Protein AF-A0A7Y2E4Q7-F1 (afdb_monomer)

Secondary structure (DSSP, 8-state):
-THHHHHHHHT--S-HHHHHHHHHHHGGGSSS-EEEEE-SS-EEEEE-SSS-EEEEE-SS----SSSSTT---HHHHHHHHHHHHHHHTT---HHHHHHHHT--PPPPGGG----SS-HHHHHHHTSSS---SSS---EEEEEEE-TTS-EEEEEEE--TT-SS-EEEEEEE---

Structure (mmCIF, N/CA/C/O backbone):
data_AF-A0A7Y2E4Q7-F1
#
_entry.id   AF-A0A7Y2E4Q7-F1
#
loop_
_atom_site.group_PDB
_atom_site.id
_atom_site.type_symbol
_atom_site.label_atom_id
_atom_site.label_alt_id
_atom_site.label_comp_id
_atom_site.label_asym_id
_atom_site.label_entity_id
_atom_site.label_seq_id
_atom_site.pdbx_PDB_ins_code
_atom_site.Cartn_x
_atom_site.Cartn_y
_atom_site.Cartn_z
_atom_site.occupancy
_atom_site.B_iso_or_equiv
_atom_site.auth_seq_id
_atom_site.auth_comp_id
_atom_site.auth_asym_id
_atom_site.auth_atom_id
_atom_site.pdbx_PDB_model_num
ATOM 1 N N . SER A 1 1 ? -12.356 4.481 -16.414 1.00 86.94 1 SER A N 1
ATOM 2 C CA . SER A 1 1 ? -10.986 4.599 -15.858 1.00 86.94 1 SER A CA 1
ATOM 3 C C . SER A 1 1 ? -10.866 3.699 -14.630 1.00 86.94 1 SER A C 1
ATOM 5 O O . SER A 1 1 ? -11.898 3.283 -14.119 1.00 86.94 1 SER A O 1
ATOM 7 N N . ARG A 1 2 ? -9.653 3.410 -14.123 1.00 92.94 2 ARG A N 1
ATOM 8 C CA . ARG A 1 2 ? -9.473 2.628 -12.874 1.00 92.94 2 ARG A CA 1
ATOM 9 C C . ARG A 1 2 ? -10.173 3.266 -11.664 1.00 92.94 2 ARG A C 1
ATOM 11 O O . ARG A 1 2 ? -10.711 2.548 -10.839 1.00 92.94 2 ARG A O 1
ATOM 18 N N . GLY A 1 3 ? -10.258 4.599 -11.614 1.00 91.38 3 GLY A N 1
ATOM 19 C CA . GLY A 1 3 ? -10.974 5.316 -10.549 1.00 91.38 3 GLY A CA 1
ATOM 20 C C . GLY A 1 3 ? -12.472 4.993 -10.457 1.00 91.38 3 GLY A C 1
ATOM 21 O O . GLY A 1 3 ? -13.058 5.152 -9.392 1.00 91.38 3 GLY A O 1
ATOM 22 N N . ALA A 1 4 ? -13.085 4.479 -11.533 1.00 93.81 4 ALA A N 1
ATOM 23 C CA . ALA A 1 4 ? -14.460 3.989 -11.477 1.00 93.81 4 ALA A CA 1
ATOM 24 C C . ALA A 1 4 ? -14.602 2.784 -10.534 1.00 93.81 4 ALA A C 1
ATOM 26 O O . ALA A 1 4 ? -15.594 2.717 -9.825 1.00 93.81 4 ALA A O 1
ATOM 27 N N . LEU A 1 5 ? -13.591 1.906 -10.450 1.00 96.19 5 LEU A N 1
ATOM 28 C CA . LEU A 1 5 ? -13.620 0.721 -9.584 1.00 96.19 5 LEU A CA 1
ATOM 29 C C . LEU A 1 5 ? -13.748 1.092 -8.103 1.00 96.19 5 LEU A C 1
ATOM 31 O O . LEU A 1 5 ? -14.505 0.453 -7.383 1.00 96.19 5 LEU A O 1
ATOM 35 N N . VAL A 1 6 ? -13.037 2.133 -7.660 1.00 95.38 6 VAL A N 1
ATOM 36 C CA . VAL A 1 6 ? -13.087 2.605 -6.266 1.00 95.38 6 VAL A CA 1
ATOM 37 C C . VAL A 1 6 ? -14.435 3.261 -5.973 1.00 95.38 6 VAL A C 1
ATOM 39 O O . VAL A 1 6 ? -15.077 2.943 -4.978 1.00 95.38 6 VAL A O 1
ATOM 42 N N . ARG A 1 7 ? -14.905 4.139 -6.868 1.00 95.44 7 ARG A N 1
ATOM 43 C CA . ARG A 1 7 ? -16.205 4.808 -6.718 1.00 95.44 7 ARG A CA 1
ATOM 44 C C . ARG A 1 7 ? -17.365 3.810 -6.692 1.00 95.44 7 ARG A C 1
ATOM 46 O O . ARG A 1 7 ? -18.268 3.958 -5.879 1.00 95.44 7 ARG A O 1
ATOM 53 N N . GLU A 1 8 ? -17.361 2.839 -7.599 1.00 95.88 8 GLU A N 1
ATOM 54 C CA . GLU A 1 8 ? -18.382 1.790 -7.680 1.00 95.88 8 GLU A CA 1
ATOM 55 C C . GLU A 1 8 ? -18.408 0.937 -6.408 1.00 95.88 8 GLU A C 1
ATOM 57 O O . GLU A 1 8 ? -19.496 0.642 -5.931 1.00 95.88 8 GLU A O 1
ATOM 62 N N . PHE A 1 9 ? -17.249 0.608 -5.822 1.00 97.00 9 PHE A N 1
ATOM 63 C CA . PHE A 1 9 ? -17.186 -0.111 -4.547 1.00 97.00 9 PHE A CA 1
ATOM 64 C C . PHE A 1 9 ? -17.798 0.697 -3.401 1.00 97.00 9 PHE A C 1
ATOM 66 O O . PHE A 1 9 ? -18.672 0.197 -2.703 1.00 97.00 9 PHE A O 1
ATOM 73 N N . LEU A 1 10 ? -17.400 1.964 -3.247 1.00 94.12 10 LEU A N 1
ATOM 74 C CA . LEU A 1 10 ? -17.918 2.840 -2.187 1.00 94.12 10 LEU A CA 1
ATOM 75 C C . LEU A 1 10 ? -19.424 3.114 -2.318 1.00 94.12 10 LEU A C 1
ATOM 77 O O . LEU A 1 10 ? -20.088 3.397 -1.328 1.00 94.12 10 LEU A O 1
ATOM 81 N N . ALA A 1 11 ? -19.958 3.057 -3.541 1.00 95.00 11 ALA A N 1
ATOM 82 C CA . ALA A 1 11 ? -21.390 3.164 -3.808 1.00 95.00 11 ALA A CA 1
ATOM 83 C C . ALA A 1 11 ? -22.119 1.809 -3.745 1.00 95.00 11 ALA A C 1
ATOM 85 O O . ALA A 1 11 ? -23.348 1.772 -3.822 1.00 95.00 11 ALA A O 1
ATOM 86 N N . SER A 1 12 ? -21.381 0.701 -3.658 1.00 89.50 12 SER A N 1
ATOM 87 C CA . SER A 1 12 ? -21.952 -0.633 -3.515 1.00 89.50 12 SER A CA 1
ATOM 88 C C . SER A 1 12 ? -22.290 -0.904 -2.049 1.00 89.50 12 SER A C 1
ATOM 90 O O . SER A 1 12 ? -21.606 -0.434 -1.150 1.00 89.50 12 SER A O 1
ATOM 92 N N . GLY A 1 13 ? -23.349 -1.675 -1.803 1.00 86.69 13 GLY A N 1
ATOM 93 C CA . GLY A 1 13 ? -23.685 -2.184 -0.466 1.00 86.69 13 GLY A CA 1
ATOM 94 C C . GLY A 1 13 ? -23.221 -3.625 -0.226 1.00 86.69 13 GLY A C 1
ATOM 95 O O . GLY A 1 13 ? -23.728 -4.270 0.685 1.00 86.69 13 GLY A O 1
ATOM 96 N N . GLY A 1 14 ? -22.361 -4.164 -1.098 1.00 92.44 14 GLY A N 1
ATOM 97 C CA . GLY A 1 14 ? -21.884 -5.550 -1.035 1.00 92.44 14 GLY A CA 1
ATOM 98 C C . GLY A 1 14 ? -20.598 -5.699 -0.223 1.00 92.44 14 GLY A C 1
ATOM 99 O O . GLY A 1 14 ? -19.989 -4.710 0.180 1.00 92.44 14 GLY A O 1
ATOM 100 N N . THR A 1 15 ? -20.164 -6.943 -0.011 1.00 96.81 15 THR A N 1
ATOM 101 C CA . THR A 1 15 ? -18.889 -7.213 0.673 1.00 96.81 15 THR A CA 1
ATOM 102 C C . THR A 1 15 ? -17.690 -6.944 -0.238 1.00 96.81 15 THR A C 1
ATOM 104 O O . THR A 1 15 ? -17.798 -6.961 -1.472 1.00 96.81 15 THR A O 1
ATOM 107 N N . ALA A 1 16 ? -16.517 -6.739 0.364 1.00 97.62 16 ALA A N 1
ATOM 108 C CA . ALA A 1 16 ? -15.265 -6.566 -0.369 1.00 97.62 16 ALA A CA 1
ATOM 109 C C . ALA A 1 16 ? -14.956 -7.780 -1.262 1.00 97.62 16 ALA A C 1
ATOM 111 O O . ALA A 1 16 ? -14.532 -7.608 -2.404 1.00 97.62 16 ALA A O 1
ATOM 112 N N . GLU A 1 17 ? -15.220 -8.993 -0.766 1.00 97.19 17 GLU A N 1
ATOM 113 C CA . GLU A 1 17 ? -15.033 -10.253 -1.498 1.00 97.19 17 GLU A CA 1
ATOM 114 C C . GLU A 1 17 ? -15.954 -10.334 -2.726 1.00 97.19 17 GLU A C 1
ATOM 116 O O . GLU A 1 17 ? -15.469 -10.501 -3.844 1.00 97.19 17 GLU A O 1
ATOM 121 N N . GLN A 1 18 ? -17.261 -10.104 -2.554 1.00 97.00 18 GLN A N 1
ATOM 122 C CA . GLN A 1 18 ? -18.234 -10.130 -3.656 1.00 97.00 18 GLN A CA 1
ATOM 123 C C . GLN A 1 18 ? -17.899 -9.101 -4.740 1.00 97.00 18 GLN A C 1
ATOM 125 O O . GLN A 1 18 ? -18.010 -9.367 -5.940 1.00 97.00 18 GLN A O 1
ATOM 130 N N . TYR A 1 19 ? -17.490 -7.900 -4.326 1.00 97.88 19 TYR A N 1
ATOM 131 C CA . TYR A 1 19 ? -17.101 -6.866 -5.272 1.00 97.88 19 TY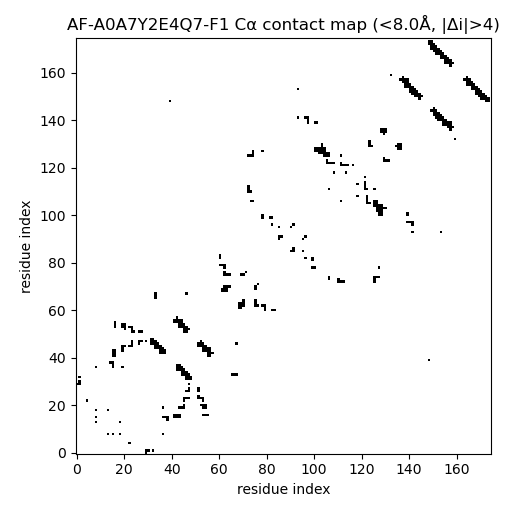R A CA 1
ATOM 132 C C . TYR A 1 19 ? -15.795 -7.223 -5.995 1.00 97.88 19 TYR A C 1
ATOM 134 O O . TYR A 1 19 ? -15.695 -7.024 -7.207 1.00 97.88 19 TYR A O 1
ATOM 142 N N . ALA A 1 20 ? -14.812 -7.790 -5.291 1.00 97.81 20 ALA A N 1
ATOM 143 C CA . ALA A 1 20 ? -13.559 -8.254 -5.878 1.00 97.81 20 ALA A CA 1
ATOM 144 C C . ALA A 1 20 ? -13.793 -9.345 -6.941 1.00 97.81 20 ALA A C 1
ATOM 146 O O . ALA A 1 20 ? -13.283 -9.218 -8.055 1.00 97.81 20 ALA A O 1
ATOM 147 N N . GLU A 1 21 ? -14.623 -10.348 -6.644 1.00 97.19 21 GLU A N 1
ATOM 148 C CA . GLU A 1 21 ? -15.036 -11.398 -7.589 1.00 97.19 21 GLU A CA 1
ATOM 149 C C . GLU A 1 21 ? -15.746 -10.808 -8.815 1.00 97.19 21 GLU A C 1
ATOM 151 O O . GLU A 1 21 ? -15.473 -11.175 -9.960 1.00 97.19 21 GLU A O 1
ATOM 156 N N . ASN A 1 22 ? -16.623 -9.819 -8.616 1.00 96.25 22 ASN A N 1
ATOM 157 C CA . ASN A 1 22 ? -17.248 -9.126 -9.738 1.00 96.25 22 ASN A CA 1
ATOM 158 C C . ASN A 1 22 ? -16.207 -8.412 -10.615 1.00 96.25 22 ASN A C 1
ATOM 160 O O . ASN A 1 22 ? -16.265 -8.513 -11.843 1.00 96.25 22 ASN A O 1
ATOM 164 N N . VAL A 1 23 ? -15.254 -7.702 -10.003 1.00 97.19 23 VAL A N 1
ATOM 165 C CA . VAL A 1 23 ? -14.173 -7.005 -10.713 1.00 97.19 23 VAL A CA 1
ATOM 166 C C . VAL A 1 23 ? -13.291 -7.985 -11.479 1.00 97.19 23 VAL A C 1
ATOM 168 O O . VAL A 1 23 ? -12.914 -7.670 -12.607 1.00 97.19 23 VAL A O 1
ATOM 171 N N . GLU A 1 24 ? -13.009 -9.168 -10.936 1.00 97.56 24 GLU A N 1
ATOM 172 C CA . GLU A 1 24 ? -12.236 -10.218 -11.606 1.00 97.56 24 GLU A CA 1
ATOM 173 C C . GLU A 1 24 ? -12.814 -10.551 -12.992 1.00 97.56 24 GLU A C 1
ATOM 175 O O . GLU A 1 24 ? -12.090 -10.505 -13.990 1.00 97.56 24 GLU A O 1
ATOM 180 N N . THR A 1 25 ? -14.133 -10.753 -13.095 1.00 96.69 25 THR A N 1
ATOM 181 C CA . THR A 1 25 ? -14.801 -11.106 -14.369 1.00 96.69 25 THR A CA 1
ATOM 182 C C . THR A 1 25 ? -14.694 -10.024 -15.454 1.00 96.69 25 THR A C 1
ATOM 184 O O . THR A 1 25 ? -14.713 -10.312 -16.654 1.00 96.69 25 THR A O 1
ATOM 187 N N . ARG A 1 26 ? -14.555 -8.755 -15.054 1.00 95.19 26 ARG A N 1
ATOM 188 C CA . ARG A 1 26 ? -14.562 -7.582 -15.951 1.00 95.19 26 ARG A CA 1
ATOM 189 C C . ARG A 1 26 ? -13.253 -6.792 -15.951 1.00 95.19 26 ARG A C 1
ATOM 191 O O . ARG A 1 26 ? -13.165 -5.757 -16.615 1.00 95.19 26 ARG A O 1
ATOM 198 N N . GLY A 1 27 ? -12.228 -7.273 -15.248 1.00 93.00 27 GLY A N 1
ATOM 199 C CA . GLY A 1 27 ? -10.953 -6.584 -15.038 1.00 93.00 27 GLY A CA 1
ATOM 200 C C . GLY A 1 27 ? -10.168 -6.340 -16.329 1.00 93.00 27 GLY A C 1
ATOM 201 O O . GLY A 1 27 ? -9.426 -5.363 -16.426 1.00 93.00 27 GLY A O 1
ATOM 202 N N . HIS A 1 28 ? -10.396 -7.166 -17.356 1.00 94.50 28 HIS A N 1
ATOM 203 C CA . HIS A 1 28 ? -9.810 -7.030 -18.695 1.00 94.50 28 HIS A CA 1
ATOM 204 C C . HIS A 1 28 ? -10.189 -5.717 -19.406 1.00 94.50 28 HIS A C 1
ATOM 206 O O . HIS A 1 28 ? -9.509 -5.296 -20.336 1.00 94.50 28 HIS A O 1
ATOM 212 N N . ARG A 1 29 ? -11.256 -5.038 -18.963 1.00 94.50 29 ARG A N 1
ATOM 213 C CA . ARG A 1 29 ? -11.702 -3.744 -19.510 1.00 94.50 29 ARG A CA 1
ATOM 214 C C . ARG A 1 29 ? -10.875 -2.554 -19.007 1.00 94.50 29 ARG A C 1
ATOM 216 O O . ARG A 1 29 ? -11.125 -1.420 -19.414 1.00 94.50 29 ARG A O 1
ATOM 223 N N . PHE A 1 30 ? -9.932 -2.787 -18.097 1.00 94.81 30 PHE A N 1
ATOM 224 C CA . PHE A 1 30 ? -9.106 -1.763 -17.467 1.00 94.81 30 PHE A CA 1
ATOM 225 C C . PHE A 1 30 ? -7.622 -2.006 -17.764 1.00 94.81 30 PHE A C 1
ATOM 227 O O . PHE A 1 30 ? -7.190 -3.136 -17.973 1.00 94.81 30 PHE A O 1
ATOM 234 N N . ASN A 1 31 ? -6.814 -0.943 -17.714 1.00 94.25 31 ASN A N 1
ATOM 235 C CA . ASN A 1 31 ? -5.354 -1.077 -17.668 1.00 94.25 31 ASN A CA 1
ATOM 236 C C . ASN A 1 31 ? -4.922 -1.880 -16.431 1.00 94.25 31 ASN A C 1
ATOM 238 O O . ASN A 1 31 ? -5.697 -1.999 -15.484 1.00 94.25 31 ASN A O 1
ATOM 242 N N . GLY A 1 32 ? -3.680 -2.375 -16.416 1.00 94.62 32 GLY A N 1
ATOM 243 C CA . GLY A 1 32 ? -3.121 -3.120 -15.280 1.00 94.62 32 GLY A CA 1
ATOM 244 C C . GLY A 1 32 ? -3.372 -2.430 -13.932 1.00 94.62 32 GLY A C 1
ATOM 245 O O . GLY A 1 32 ? -3.162 -1.214 -13.815 1.00 94.62 32 GLY A O 1
ATOM 246 N N . PHE A 1 33 ? -3.849 -3.174 -12.934 1.00 96.44 33 PHE A N 1
ATOM 247 C CA . PHE A 1 33 ? -4.107 -2.648 -11.594 1.00 96.44 33 PHE A CA 1
ATOM 248 C C . PHE A 1 33 ? -3.912 -3.695 -10.501 1.00 96.44 33 PHE A C 1
ATOM 250 O O . PHE A 1 33 ? -4.128 -4.878 -10.721 1.00 96.44 33 PHE A O 1
ATOM 257 N N . ASN A 1 34 ? -3.611 -3.198 -9.306 1.00 97.31 34 ASN A N 1
ATOM 258 C CA . ASN A 1 34 ? -3.836 -3.873 -8.038 1.00 97.31 34 ASN A CA 1
ATOM 259 C C . ASN A 1 34 ? -4.909 -3.081 -7.280 1.00 97.31 34 ASN A C 1
ATOM 261 O O . ASN A 1 34 ? -4.865 -1.849 -7.288 1.00 97.31 34 ASN A O 1
ATOM 265 N N . LEU A 1 35 ? -5.867 -3.761 -6.656 1.00 97.38 35 LEU A N 1
ATOM 266 C CA . LEU A 1 35 ? -6.959 -3.135 -5.915 1.00 97.38 35 LEU A CA 1
ATOM 267 C C . LEU A 1 35 ? -7.147 -3.849 -4.574 1.00 97.38 35 LEU A C 1
ATOM 269 O O . LEU A 1 35 ? -7.329 -5.064 -4.541 1.00 97.38 35 LEU A O 1
ATOM 273 N N . LEU A 1 36 ? -7.088 -3.078 -3.488 1.00 97.50 36 LEU A N 1
ATOM 274 C CA . LEU A 1 36 ? -7.414 -3.511 -2.131 1.00 97.50 36 LEU A CA 1
ATOM 275 C C . LEU A 1 36 ? -8.748 -2.887 -1.721 1.00 97.50 36 LEU A C 1
ATOM 277 O O . LEU A 1 36 ? -8.974 -1.699 -1.958 1.00 97.50 36 LEU A O 1
ATOM 281 N N . LEU A 1 37 ? -9.624 -3.697 -1.138 1.00 97.31 37 LEU A N 1
ATOM 282 C CA . LEU A 1 37 ? -10.997 -3.338 -0.794 1.00 97.31 37 LEU A CA 1
ATOM 283 C C . LEU A 1 37 ? -11.263 -3.759 0.640 1.00 97.31 37 LEU A C 1
ATOM 285 O O . LEU A 1 37 ? -11.094 -4.930 0.965 1.00 97.31 37 LEU A O 1
ATOM 289 N N . TYR A 1 38 ? -11.673 -2.819 1.482 1.00 95.44 38 TYR A N 1
ATOM 290 C CA . TYR A 1 38 ? -12.044 -3.084 2.866 1.00 95.44 38 TYR A CA 1
ATOM 291 C C . TYR A 1 38 ? -13.491 -2.658 3.083 1.00 95.44 38 TYR A C 1
ATOM 293 O O . TYR A 1 38 ? -13.838 -1.517 2.787 1.00 95.44 38 TYR A O 1
ATOM 301 N N . ASP A 1 39 ? -14.326 -3.569 3.576 1.00 93.88 39 ASP A N 1
ATOM 302 C CA . ASP A 1 39 ? -15.762 -3.334 3.798 1.00 93.88 39 ASP A CA 1
ATOM 303 C C . ASP A 1 39 ? -16.119 -3.019 5.261 1.00 93.88 39 ASP A C 1
ATOM 305 O O . ASP A 1 39 ? -17.287 -3.036 5.637 1.00 93.88 39 ASP A O 1
ATOM 309 N N . GLY A 1 40 ? -15.117 -2.748 6.104 1.00 90.31 40 GLY A N 1
ATOM 310 C CA . GLY A 1 40 ? -15.294 -2.599 7.552 1.00 90.31 40 GLY A CA 1
ATOM 311 C C . GLY A 1 40 ? -15.132 -3.908 8.328 1.00 90.31 40 GLY A C 1
ATOM 312 O O . GLY A 1 40 ? -15.043 -3.885 9.552 1.00 90.31 40 GLY A O 1
ATOM 313 N N . SER A 1 41 ? -15.041 -5.051 7.640 1.00 90.88 41 SER A N 1
ATOM 314 C CA . SER A 1 41 ? -14.861 -6.361 8.272 1.00 90.88 41 SER A CA 1
ATOM 315 C C . SER A 1 41 ? -13.705 -7.160 7.675 1.00 90.88 41 SER A C 1
ATOM 317 O O . SER A 1 41 ? -12.870 -7.680 8.416 1.00 90.88 41 SER A O 1
ATOM 319 N N . ARG A 1 42 ? -13.615 -7.230 6.345 1.00 94.44 42 ARG A N 1
ATOM 320 C CA . ARG A 1 42 ? -12.648 -8.052 5.616 1.00 94.44 42 ARG A CA 1
ATOM 321 C C . ARG A 1 42 ? -11.941 -7.240 4.551 1.00 94.44 42 ARG A C 1
ATOM 323 O O . ARG A 1 42 ? -12.505 -6.316 3.969 1.00 94.44 42 ARG A O 1
ATOM 330 N N . LEU A 1 43 ? -10.689 -7.611 4.303 1.00 97.25 43 LEU A N 1
ATOM 331 C CA . LEU A 1 43 ? -9.877 -7.057 3.233 1.00 97.25 43 LEU A CA 1
ATOM 332 C C . LEU A 1 43 ? -9.847 -8.055 2.070 1.00 97.25 43 LEU A C 1
ATOM 334 O O . LEU A 1 43 ? -9.549 -9.232 2.265 1.00 97.25 43 LEU A O 1
ATOM 338 N N . ALA A 1 44 ? -10.133 -7.585 0.862 1.00 98.25 44 ALA A N 1
ATOM 339 C CA . ALA A 1 44 ? -10.025 -8.361 -0.365 1.00 98.25 44 ALA A CA 1
ATOM 340 C C . ALA A 1 44 ? -9.020 -7.712 -1.320 1.00 98.25 44 ALA A C 1
ATOM 342 O O . ALA A 1 44 ? -8.888 -6.487 -1.383 1.00 98.25 44 ALA A O 1
ATOM 343 N N . TYR A 1 45 ? -8.319 -8.548 -2.078 1.00 98.38 45 TYR A N 1
ATOM 344 C CA . TYR A 1 45 ? -7.375 -8.151 -3.113 1.00 98.38 45 TYR A CA 1
ATOM 345 C C . TYR A 1 45 ? -7.853 -8.656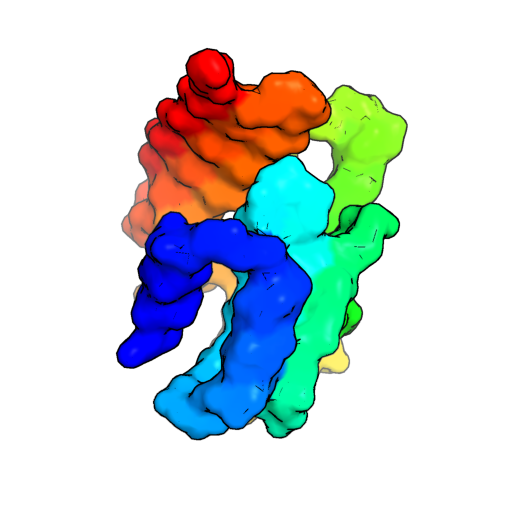 -4.471 1.00 98.38 45 TYR A C 1
ATOM 347 O O . TYR A 1 45 ? -8.185 -9.832 -4.617 1.00 98.38 45 TYR A O 1
ATOM 355 N N . VAL A 1 46 ? -7.836 -7.784 -5.478 1.00 98.19 46 VAL A N 1
ATOM 356 C CA . VAL A 1 46 ? -8.081 -8.150 -6.876 1.00 98.19 46 VAL A CA 1
ATOM 357 C C . VAL A 1 46 ? -7.090 -7.458 -7.803 1.00 98.19 46 VAL A C 1
ATOM 359 O O . VAL A 1 46 ? -6.742 -6.287 -7.637 1.00 98.19 46 VAL A O 1
ATOM 362 N N . THR A 1 47 ? -6.639 -8.194 -8.810 1.00 97.88 47 THR A N 1
ATOM 363 C CA . THR A 1 47 ? -5.779 -7.702 -9.891 1.00 97.88 47 THR A CA 1
ATOM 364 C C . THR A 1 47 ? -6.241 -8.292 -11.215 1.00 97.88 47 THR A C 1
ATOM 366 O O . THR A 1 47 ? -6.864 -9.352 -11.248 1.00 97.88 47 THR A O 1
ATOM 369 N N . ASN A 1 48 ? -5.936 -7.610 -12.318 1.00 96.62 48 ASN A N 1
ATOM 370 C CA . ASN A 1 48 ? -6.151 -8.109 -13.678 1.00 96.62 48 ASN A CA 1
ATOM 371 C C . ASN A 1 48 ? -4.853 -8.566 -14.371 1.00 96.62 48 ASN A C 1
ATOM 373 O O . ASN A 1 48 ? -4.875 -8.853 -15.569 1.00 96.62 48 ASN A O 1
ATOM 377 N N . ARG A 1 49 ? -3.722 -8.594 -13.654 1.00 93.81 49 ARG A N 1
ATOM 378 C CA . ARG A 1 49 ? -2.395 -8.963 -14.173 1.00 93.81 49 ARG A CA 1
ATOM 379 C C . ARG A 1 49 ? -1.692 -9.961 -13.229 1.00 93.81 49 ARG A C 1
ATOM 381 O O . ARG A 1 49 ? -1.908 -9.900 -12.021 1.00 93.81 49 ARG A O 1
ATOM 388 N N . PRO A 1 50 ? -0.844 -10.868 -13.758 1.00 89.38 50 PRO A N 1
ATOM 389 C CA . PRO A 1 50 ? -0.788 -11.266 -15.170 1.00 89.38 50 PRO A CA 1
ATOM 390 C C . PRO A 1 50 ? -2.091 -11.944 -15.625 1.00 89.38 50 PRO A C 1
ATOM 392 O O . PRO A 1 50 ? -2.480 -11.787 -16.776 1.00 89.38 50 PRO A O 1
ATOM 395 N N . ASN A 1 51 ? -2.796 -12.592 -14.695 1.00 92.06 51 ASN A N 1
ATOM 396 C CA . ASN A 1 51 ? -4.135 -13.142 -14.871 1.00 92.06 51 ASN A CA 1
ATOM 397 C C . ASN A 1 51 ? -5.085 -12.505 -13.855 1.00 92.06 51 ASN A C 1
ATOM 399 O O . ASN A 1 51 ? -4.668 -12.188 -12.734 1.00 92.06 51 ASN A O 1
ATOM 403 N N . ALA A 1 52 ? -6.349 -12.342 -14.249 1.00 95.81 52 ALA A N 1
ATOM 404 C CA . ALA A 1 52 ? -7.386 -11.877 -13.341 1.00 95.81 52 ALA A CA 1
ATOM 405 C C . ALA A 1 52 ? -7.577 -12.879 -12.200 1.00 95.81 52 ALA A C 1
ATOM 407 O O . ALA A 1 52 ? -7.625 -14.082 -12.447 1.00 95.81 52 ALA A O 1
ATOM 408 N N . ARG A 1 53 ? -7.614 -12.369 -10.968 1.00 96.62 53 ARG A N 1
ATOM 409 C CA . ARG A 1 53 ? -7.922 -13.146 -9.764 1.00 96.62 53 ARG A CA 1
ATOM 410 C C . ARG A 1 53 ? -8.344 -12.227 -8.628 1.00 96.62 53 ARG A C 1
ATOM 412 O O . ARG A 1 53 ? -7.744 -11.159 -8.455 1.00 96.62 53 ARG A O 1
ATOM 419 N N . ALA A 1 54 ? -9.313 -12.670 -7.844 1.00 97.81 54 ALA A N 1
ATOM 420 C CA . ALA A 1 54 ? -9.671 -12.093 -6.560 1.00 97.81 54 ALA A CA 1
ATOM 421 C C . ALA A 1 54 ? -9.383 -13.088 -5.430 1.00 97.81 54 ALA A C 1
ATOM 423 O O . ALA A 1 54 ? -9.455 -14.302 -5.614 1.00 97.81 54 ALA A O 1
ATOM 424 N N . ARG A 1 55 ? -9.024 -12.580 -4.250 1.00 97.12 55 ARG A N 1
ATOM 425 C CA . ARG A 1 55 ? -8.901 -13.392 -3.035 1.00 97.12 55 ARG A CA 1
ATOM 426 C C . ARG A 1 55 ? -9.080 -12.554 -1.771 1.00 97.12 55 ARG A C 1
ATOM 428 O O . ARG A 1 55 ? -8.741 -11.365 -1.792 1.00 97.12 55 ARG A O 1
ATOM 435 N N . PRO A 1 56 ? -9.530 -13.156 -0.659 1.00 97.81 56 PRO A N 1
ATOM 436 C CA . PRO A 1 56 ? -9.388 -12.530 0.647 1.00 97.81 56 PRO A CA 1
ATOM 437 C C . PRO A 1 56 ? -7.905 -12.299 0.983 1.00 97.81 56 PRO A C 1
ATOM 439 O O . PRO A 1 56 ? -6.997 -12.969 0.468 1.00 97.81 56 PRO A O 1
ATOM 442 N N . VAL A 1 57 ? -7.661 -11.307 1.834 1.00 98.00 57 VAL A N 1
ATOM 443 C CA . VAL A 1 57 ? -6.365 -11.061 2.465 1.00 98.00 57 VAL A CA 1
ATOM 444 C C . VAL A 1 57 ? -6.481 -11.492 3.920 1.00 98.00 57 VAL A C 1
ATOM 446 O O . VAL A 1 57 ? -7.274 -10.932 4.677 1.00 98.00 57 VAL A O 1
ATOM 449 N N . ASP A 1 58 ? -5.712 -12.514 4.282 1.00 97.00 58 ASP A N 1
ATOM 450 C CA . ASP A 1 58 ? -5.723 -13.079 5.626 1.00 97.00 58 ASP A CA 1
ATOM 451 C C . ASP A 1 58 ? -5.127 -12.115 6.664 1.00 97.00 58 ASP A C 1
ATOM 453 O O . ASP A 1 58 ? -4.515 -11.094 6.349 1.00 97.00 58 ASP A O 1
ATOM 457 N N . SER A 1 59 ? -5.317 -12.443 7.942 1.00 96.06 59 SER A N 1
ATOM 458 C CA . SER A 1 59 ? -4.680 -11.698 9.029 1.00 96.06 59 SER A CA 1
ATOM 459 C C . SER A 1 59 ? -3.162 -11.880 8.984 1.00 96.06 59 SER A C 1
ATOM 461 O O . SER A 1 59 ? -2.673 -13.008 9.019 1.00 96.06 59 SER A O 1
ATOM 463 N N . GLY A 1 60 ? -2.413 -10.778 8.966 1.00 96.31 60 GLY A N 1
ATOM 464 C CA . GLY A 1 60 ? -0.954 -10.81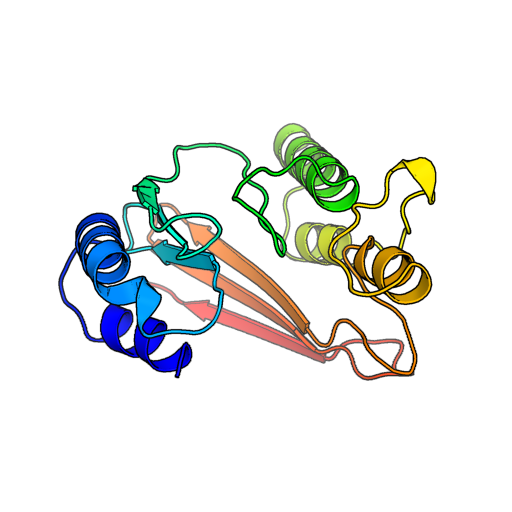1 8.936 1.00 96.31 60 GLY A CA 1
ATOM 465 C C . GLY A 1 60 ? -0.341 -9.534 8.373 1.00 96.31 60 GLY A C 1
ATOM 466 O O . GLY A 1 60 ? -1.025 -8.532 8.159 1.00 96.31 60 GLY A O 1
ATOM 467 N N . ILE A 1 61 ? 0.971 -9.575 8.134 1.00 98.00 61 ILE A N 1
ATOM 468 C CA . ILE A 1 61 ? 1.714 -8.489 7.492 1.00 98.00 61 ILE A CA 1
ATOM 469 C C . ILE A 1 61 ? 1.841 -8.800 6.001 1.00 98.00 61 ILE A C 1
ATOM 471 O O . ILE A 1 61 ? 2.510 -9.757 5.605 1.00 98.00 61 ILE A O 1
ATOM 475 N N . HIS A 1 62 ? 1.248 -7.940 5.177 1.00 98.25 62 HIS A N 1
ATOM 476 C CA . HIS A 1 62 ? 1.262 -8.058 3.722 1.00 98.25 62 HIS A CA 1
ATOM 477 C C . HIS A 1 62 ? 1.939 -6.856 3.072 1.00 98.25 62 HIS A C 1
ATOM 479 O O . HIS A 1 62 ? 1.945 -5.753 3.619 1.00 98.25 62 HIS A O 1
ATOM 485 N N . GLY A 1 63 ? 2.507 -7.067 1.888 1.00 97.69 63 GLY A N 1
ATOM 486 C CA . GLY A 1 63 ? 3.186 -6.024 1.133 1.00 97.69 63 GLY A CA 1
ATOM 487 C C . GLY A 1 63 ? 2.725 -5.955 -0.314 1.00 97.69 63 GLY A C 1
ATOM 488 O O . GLY A 1 63 ? 2.666 -6.969 -1.001 1.00 97.69 63 GLY A O 1
ATOM 489 N N . LEU A 1 64 ? 2.423 -4.753 -0.802 1.00 96.75 64 LEU A N 1
ATOM 490 C CA . LEU A 1 64 ? 1.999 -4.530 -2.181 1.00 96.75 64 LEU A CA 1
ATOM 491 C C . LEU A 1 64 ? 2.849 -3.442 -2.833 1.00 96.75 64 LEU A C 1
ATOM 493 O O . LEU A 1 64 ? 3.069 -2.374 -2.266 1.00 96.75 64 LEU A O 1
ATOM 497 N N . SER A 1 65 ? 3.292 -3.703 -4.059 1.00 93.94 65 SER A N 1
ATOM 498 C CA . SER A 1 65 ? 3.901 -2.697 -4.927 1.00 93.94 65 SER A CA 1
ATOM 499 C C . SER A 1 65 ? 3.326 -2.822 -6.344 1.00 93.94 65 SER A C 1
ATOM 501 O O . SER A 1 65 ? 2.147 -3.133 -6.508 1.00 93.94 65 SER A O 1
ATOM 503 N N . ASN A 1 66 ? 4.132 -2.599 -7.381 1.00 92.12 66 ASN A N 1
ATOM 504 C CA . ASN A 1 66 ? 3.715 -2.710 -8.784 1.00 92.12 66 ASN A CA 1
ATOM 505 C C . ASN A 1 66 ? 3.793 -4.149 -9.333 1.00 92.12 66 ASN A C 1
ATOM 507 O O . ASN A 1 66 ? 4.011 -4.350 -10.523 1.00 92.12 66 ASN A O 1
ATOM 511 N N . ALA A 1 67 ? 3.611 -5.135 -8.460 1.00 93.00 67 ALA A N 1
ATOM 512 C CA . ALA A 1 67 ? 3.559 -6.558 -8.772 1.00 93.00 67 ALA A CA 1
ATOM 513 C C . ALA A 1 67 ? 2.437 -7.215 -7.956 1.00 93.00 67 ALA A C 1
ATOM 515 O O . ALA A 1 67 ? 1.598 -6.521 -7.375 1.00 93.00 67 ALA A O 1
ATOM 516 N N . ASP A 1 68 ? 2.417 -8.539 -7.916 1.00 94.62 68 ASP A N 1
ATOM 517 C CA . ASP A 1 68 ? 1.451 -9.299 -7.135 1.00 94.62 68 ASP A CA 1
ATOM 518 C C . ASP A 1 68 ? 1.617 -9.046 -5.627 1.00 94.62 68 ASP A C 1
ATOM 520 O O . ASP A 1 68 ? 2.719 -8.739 -5.155 1.00 94.62 68 ASP A O 1
ATOM 524 N N . LEU A 1 69 ? 0.526 -9.183 -4.864 1.00 96.81 69 LEU A N 1
ATOM 525 C CA . LEU A 1 69 ? 0.567 -9.086 -3.401 1.00 96.81 69 LEU A CA 1
ATOM 526 C C . LEU A 1 69 ? 1.599 -10.074 -2.832 1.00 96.81 69 LEU A C 1
ATOM 528 O O . LEU A 1 69 ? 1.589 -11.249 -3.193 1.00 96.81 69 LEU A O 1
ATOM 532 N N . ASP A 1 70 ? 2.466 -9.574 -1.954 1.00 96.94 70 ASP A N 1
ATOM 533 C CA . ASP A 1 70 ? 3.599 -10.271 -1.335 1.00 96.94 70 ASP A CA 1
ATOM 534 C C . ASP A 1 70 ? 4.710 -10.723 -2.293 1.00 96.94 70 ASP A C 1
ATOM 536 O O . ASP A 1 70 ? 5.523 -11.578 -1.947 1.00 96.94 70 ASP A O 1
ATOM 540 N N . THR A 1 71 ? 4.814 -10.113 -3.480 1.00 96.12 71 THR A N 1
ATOM 541 C CA . THR A 1 71 ? 6.024 -10.270 -4.300 1.00 96.12 71 THR A CA 1
ATOM 542 C C . THR A 1 71 ? 7.248 -9.808 -3.488 1.00 96.12 71 THR A C 1
ATOM 544 O O . THR A 1 71 ? 7.249 -8.664 -3.018 1.00 96.12 71 THR A O 1
ATOM 547 N N . PRO A 1 72 ? 8.306 -10.636 -3.345 1.00 95.88 72 PRO A N 1
ATOM 548 C CA . PRO A 1 72 ? 9.395 -10.425 -2.385 1.00 95.88 72 PRO A CA 1
ATOM 549 C C . PRO A 1 72 ? 10.437 -9.414 -2.886 1.00 95.88 72 PRO A C 1
ATOM 551 O O . PRO A 1 72 ? 11.641 -9.674 -2.932 1.00 95.88 72 PRO A O 1
ATOM 554 N N . TRP A 1 73 ? 9.984 -8.237 -3.310 1.00 95.62 73 TRP A N 1
ATOM 555 C CA . TRP A 1 73 ? 10.876 -7.155 -3.702 1.00 95.62 73 TRP A CA 1
ATOM 556 C C . TRP A 1 73 ? 11.622 -6.606 -2.484 1.00 95.62 73 TRP A C 1
ATOM 558 O O . TRP A 1 73 ? 11.019 -6.484 -1.414 1.00 95.62 73 TRP A O 1
ATOM 568 N N . PRO A 1 74 ? 12.896 -6.191 -2.624 1.00 95.00 74 PRO A N 1
ATOM 569 C CA . PRO A 1 74 ? 13.712 -5.751 -1.493 1.00 95.00 74 PRO A CA 1
ATOM 570 C C . PRO A 1 74 ? 13.036 -4.717 -0.580 1.00 95.00 74 PRO A C 1
ATOM 572 O O . PRO A 1 74 ? 13.069 -4.884 0.637 1.00 95.00 74 PRO A O 1
ATOM 575 N N . LYS A 1 75 ? 12.369 -3.707 -1.161 1.00 96.25 75 LYS A N 1
ATOM 576 C CA . LYS A 1 75 ? 11.617 -2.674 -0.424 1.00 96.25 75 LYS A CA 1
ATOM 577 C C . LYS A 1 75 ? 10.368 -3.173 0.291 1.00 96.25 75 LYS A C 1
ATOM 579 O O . LYS A 1 75 ? 9.966 -2.603 1.301 1.00 96.25 75 LYS A O 1
ATOM 584 N N . VAL A 1 76 ? 9.724 -4.195 -0.267 1.00 97.62 76 VAL A N 1
ATOM 585 C CA . VAL A 1 76 ? 8.534 -4.799 0.326 1.00 97.62 76 VAL A CA 1
ATOM 586 C C . VAL A 1 76 ? 8.973 -5.587 1.551 1.00 97.62 76 VAL A C 1
ATOM 588 O O . VAL A 1 76 ? 8.495 -5.337 2.650 1.00 97.62 76 VAL A O 1
ATOM 591 N N . GLU A 1 77 ? 9.968 -6.453 1.381 1.00 97.44 77 GLU A N 1
ATOM 592 C CA . GLU A 1 77 ? 10.508 -7.274 2.459 1.00 97.44 77 GLU A CA 1
ATOM 593 C C . GLU A 1 77 ? 11.145 -6.437 3.578 1.00 97.44 77 GLU A C 1
ATOM 595 O O . GLU A 1 77 ? 10.965 -6.742 4.756 1.00 97.44 77 GLU A O 1
ATOM 600 N N . SER A 1 78 ? 11.872 -5.361 3.252 1.00 96.88 78 SER A N 1
ATOM 601 C CA . SER A 1 78 ? 12.403 -4.454 4.279 1.00 96.88 78 SER A CA 1
ATOM 602 C C . SER A 1 78 ? 11.296 -3.725 5.036 1.00 96.88 78 SER A C 1
ATOM 604 O O . SER A 1 78 ? 11.345 -3.695 6.264 1.00 96.88 78 SER A O 1
ATOM 606 N N . GLY A 1 79 ? 10.276 -3.217 4.339 1.00 97.81 79 GLY A N 1
ATOM 607 C CA . GLY A 1 79 ? 9.136 -2.554 4.969 1.00 97.81 79 GLY A CA 1
ATOM 608 C C . GLY A 1 79 ? 8.331 -3.475 5.881 1.00 97.81 79 GLY A C 1
ATOM 609 O O . GLY A 1 79 ? 8.018 -3.087 7.005 1.00 97.81 79 GLY A O 1
ATOM 610 N N . LYS A 1 80 ? 8.071 -4.717 5.449 1.00 98.44 80 LYS A N 1
ATOM 611 C CA . LYS A 1 80 ? 7.397 -5.732 6.275 1.00 98.44 80 LYS A CA 1
ATOM 612 C C . LYS A 1 80 ? 8.175 -6.007 7.563 1.00 98.44 80 LYS A C 1
ATOM 614 O O . LYS A 1 80 ? 7.582 -5.960 8.635 1.00 98.44 80 LYS A O 1
ATOM 619 N N . ARG A 1 81 ? 9.499 -6.195 7.479 1.00 98.12 81 ARG A N 1
ATOM 620 C CA . ARG A 1 81 ? 10.361 -6.402 8.660 1.00 98.12 81 ARG A CA 1
ATOM 621 C C . ARG A 1 81 ? 10.377 -5.207 9.611 1.00 98.12 81 ARG A C 1
ATOM 623 O O . ARG A 1 81 ? 10.439 -5.388 10.822 1.00 98.12 81 ARG A O 1
ATOM 630 N N . GLU A 1 82 ? 10.381 -3.979 9.097 1.00 97.69 82 GLU A N 1
ATOM 631 C CA . GLU A 1 82 ? 10.349 -2.792 9.960 1.00 97.69 82 GLU A CA 1
ATOM 632 C C . GLU A 1 82 ? 9.002 -2.614 10.659 1.00 97.69 82 GLU A C 1
ATOM 634 O O . GLU A 1 82 ? 8.979 -2.249 11.835 1.00 97.69 82 GLU A O 1
ATOM 639 N N . LEU A 1 83 ? 7.901 -2.906 9.960 1.00 98.12 83 LEU A N 1
ATOM 640 C CA . LEU A 1 83 ? 6.563 -2.920 10.543 1.00 98.12 83 LEU A CA 1
ATOM 641 C C . LEU A 1 83 ? 6.438 -4.004 11.619 1.00 98.12 83 LEU A C 1
ATOM 643 O O . LEU A 1 83 ? 5.961 -3.721 12.714 1.00 98.12 83 LEU A O 1
ATOM 647 N N . GLU A 1 84 ? 6.917 -5.214 11.335 1.00 98.00 84 GLU A N 1
ATOM 648 C CA . GLU A 1 84 ? 6.955 -6.327 12.288 1.00 98.00 84 GLU A CA 1
ATOM 649 C C . GLU A 1 84 ? 7.703 -5.938 13.568 1.00 98.00 84 GLU A C 1
ATOM 651 O O . GLU A 1 84 ? 7.144 -6.018 14.658 1.00 98.00 84 GLU A O 1
ATOM 656 N N . ARG A 1 85 ? 8.909 -5.372 13.446 1.00 97.38 85 ARG A N 1
ATOM 657 C CA . ARG A 1 85 ? 9.673 -4.882 14.606 1.00 97.38 85 ARG A CA 1
ATOM 658 C C . ARG A 1 85 ? 8.940 -3.794 15.390 1.00 97.38 85 ARG A C 1
ATOM 660 O O . ARG A 1 85 ? 9.014 -3.775 16.618 1.00 97.38 85 ARG A O 1
ATOM 667 N N . ALA A 1 86 ? 8.268 -2.861 14.713 1.00 96.62 86 ALA A N 1
ATOM 668 C CA . ALA A 1 86 ? 7.501 -1.809 15.382 1.00 96.62 86 ALA A CA 1
ATOM 669 C C . ALA A 1 86 ? 6.335 -2.391 16.201 1.00 96.62 86 ALA A C 1
ATOM 671 O O . ALA A 1 86 ? 6.075 -1.932 17.315 1.00 96.62 86 ALA A O 1
ATOM 672 N N . LEU A 1 87 ? 5.681 -3.433 15.677 1.00 95.62 87 LEU A N 1
ATOM 673 C CA . LEU A 1 87 ? 4.631 -4.179 16.372 1.00 95.62 87 LEU A CA 1
ATOM 674 C C . LEU A 1 87 ? 5.188 -4.942 17.582 1.00 95.62 87 LEU A C 1
ATOM 676 O O . LEU A 1 87 ? 4.666 -4.792 18.684 1.00 95.62 87 LEU A O 1
ATOM 680 N N . GLU A 1 88 ? 6.267 -5.706 17.403 1.00 96.12 88 GLU A N 1
ATOM 681 C CA . GLU A 1 88 ? 6.884 -6.524 18.460 1.00 96.12 88 GLU A CA 1
ATOM 682 C C . GLU A 1 88 ? 7.417 -5.688 19.629 1.00 96.12 88 GLU A C 1
ATOM 684 O O . GLU A 1 88 ? 7.311 -6.082 20.788 1.00 96.12 88 GLU A O 1
ATOM 689 N N . THR A 1 89 ? 7.986 -4.519 19.332 1.00 95.00 89 THR A N 1
ATOM 690 C CA . THR A 1 89 ? 8.550 -3.617 20.350 1.00 95.00 89 THR A CA 1
ATOM 691 C C . THR A 1 89 ? 7.513 -2.698 20.995 1.00 95.00 89 THR A C 1
ATOM 693 O O . THR A 1 89 ? 7.862 -1.939 21.898 1.00 95.00 89 THR A O 1
ATOM 696 N N . GLY A 1 90 ? 6.254 -2.732 20.543 1.00 92.06 90 GLY A N 1
ATOM 697 C CA . GLY A 1 90 ? 5.205 -1.830 21.025 1.00 92.06 90 GLY A CA 1
ATOM 698 C C . GLY A 1 90 ? 5.466 -0.357 20.691 1.00 92.06 90 GLY A C 1
ATOM 699 O O . GLY A 1 90 ? 4.948 0.526 21.366 1.00 92.06 90 GLY A O 1
ATOM 700 N N . THR A 1 91 ? 6.276 -0.081 19.665 1.00 87.75 91 THR A N 1
ATOM 701 C CA . THR A 1 91 ? 6.639 1.281 19.230 1.00 87.75 91 THR A CA 1
ATOM 702 C C . THR A 1 91 ? 5.780 1.775 18.065 1.00 87.75 91 THR A C 1
ATOM 704 O O . THR A 1 91 ? 6.116 2.757 17.403 1.00 87.75 91 THR A O 1
ATOM 707 N N . LEU A 1 92 ? 4.669 1.087 17.784 1.00 91.62 92 LEU A N 1
ATOM 708 C CA . LEU A 1 92 ? 3.754 1.447 16.711 1.00 91.62 92 LEU A CA 1
ATOM 709 C C . LEU A 1 92 ? 3.094 2.805 17.003 1.00 91.62 92 LEU A C 1
ATOM 711 O O . LEU A 1 92 ? 2.262 2.929 17.898 1.00 91.62 92 LEU A O 1
ATOM 715 N N . SER A 1 93 ? 3.445 3.808 16.206 1.00 94.69 93 SER A N 1
ATOM 716 C CA . SER A 1 93 ? 2.783 5.111 16.159 1.00 94.69 93 SER A CA 1
ATOM 717 C C . SER A 1 93 ? 2.625 5.553 14.706 1.00 94.69 93 SER A C 1
ATOM 719 O O . SER A 1 93 ? 3.298 5.029 13.810 1.00 94.69 93 SER A O 1
ATOM 721 N N . THR A 1 94 ? 1.752 6.528 14.457 1.00 95.62 94 THR A N 1
ATOM 722 C CA . THR A 1 94 ? 1.577 7.104 13.119 1.00 95.62 94 THR A CA 1
ATOM 723 C C . THR A 1 94 ? 2.886 7.683 12.583 1.00 95.62 94 THR A C 1
ATOM 725 O O . THR A 1 94 ? 3.238 7.464 11.425 1.00 95.62 94 THR A O 1
ATOM 728 N N . GLU A 1 95 ? 3.661 8.351 13.437 1.00 95.12 95 GLU A N 1
ATOM 729 C CA . GLU A 1 95 ? 4.977 8.897 13.104 1.00 95.12 95 GLU A CA 1
ATOM 730 C C . GLU A 1 95 ? 5.940 7.781 12.714 1.00 95.12 95 GLU A C 1
ATOM 732 O O . GLU A 1 95 ? 6.578 7.866 11.665 1.00 95.12 95 GLU A O 1
ATOM 737 N N . ARG A 1 96 ? 5.991 6.697 13.500 1.00 96.50 96 ARG A N 1
ATOM 738 C CA . ARG A 1 96 ? 6.865 5.560 13.205 1.00 96.50 96 ARG A CA 1
ATOM 739 C C . ARG A 1 96 ? 6.499 4.884 11.882 1.00 96.50 96 ARG A C 1
ATOM 741 O O . ARG A 1 96 ? 7.382 4.491 11.124 1.00 96.50 96 ARG A O 1
ATOM 748 N N . LEU A 1 97 ? 5.209 4.776 11.571 1.00 97.62 97 LEU A N 1
ATOM 749 C CA . LEU A 1 97 ? 4.732 4.237 10.295 1.00 97.62 97 LEU A CA 1
ATOM 750 C C . LEU A 1 97 ? 5.089 5.146 9.112 1.00 97.62 97 LEU A C 1
ATOM 752 O O . LEU A 1 97 ? 5.527 4.661 8.068 1.00 97.62 97 LEU A O 1
ATOM 756 N N . LEU A 1 98 ? 4.972 6.465 9.276 1.00 97.12 98 LEU A N 1
ATOM 757 C CA . LEU A 1 98 ? 5.408 7.432 8.268 1.00 97.12 98 LEU A CA 1
ATOM 758 C C . LEU A 1 98 ? 6.931 7.394 8.066 1.00 97.12 98 LEU A C 1
ATOM 760 O O . LEU A 1 98 ? 7.390 7.500 6.931 1.00 97.12 98 LEU A O 1
ATOM 764 N N . GLU A 1 99 ? 7.721 7.192 9.124 1.00 95.75 99 GLU A N 1
ATOM 765 C CA . GLU A 1 99 ? 9.174 6.988 9.025 1.00 95.75 99 GLU A CA 1
ATOM 766 C C . GLU A 1 99 ? 9.533 5.744 8.208 1.00 95.75 99 GLU A C 1
ATOM 768 O O . GLU A 1 99 ? 10.390 5.823 7.331 1.00 95.75 99 GLU A O 1
ATOM 773 N N . ILE A 1 100 ? 8.845 4.620 8.436 1.00 97.06 100 ILE A N 1
ATOM 774 C CA . ILE A 1 100 ? 9.007 3.388 7.646 1.00 97.06 100 ILE A CA 1
ATOM 775 C C . ILE A 1 100 ? 8.755 3.674 6.154 1.00 97.06 100 ILE A C 1
ATOM 777 O O . ILE A 1 100 ? 9.464 3.167 5.287 1.00 97.06 100 ILE A O 1
ATOM 781 N N . LEU A 1 101 ? 7.779 4.516 5.808 1.00 97.06 101 LEU A N 1
ATOM 782 C CA . LEU A 1 101 ? 7.506 4.876 4.410 1.00 97.06 101 LEU A CA 1
ATOM 783 C C . LEU A 1 101 ? 8.544 5.831 3.791 1.00 97.06 101 LEU A C 1
ATOM 785 O O . LEU A 1 101 ? 8.586 5.952 2.566 1.00 97.06 101 LEU A O 1
ATOM 789 N N . ARG A 1 102 ? 9.381 6.495 4.599 1.00 94.88 102 ARG A N 1
ATOM 790 C CA . ARG A 1 102 ? 10.386 7.484 4.156 1.00 94.88 102 ARG A CA 1
ATOM 791 C C . ARG A 1 102 ? 11.743 6.891 3.764 1.00 94.88 102 ARG A C 1
ATOM 793 O O . ARG A 1 102 ? 12.648 7.645 3.417 1.00 94.88 102 ARG A O 1
ATOM 800 N N . ASP A 1 103 ? 11.882 5.573 3.790 1.00 95.12 103 ASP A N 1
ATOM 801 C CA . ASP A 1 103 ? 13.102 4.869 3.397 1.00 95.12 103 ASP A CA 1
ATOM 802 C C . ASP A 1 103 ? 13.441 5.070 1.909 1.00 95.12 103 ASP A C 1
ATOM 804 O O . ASP A 1 103 ? 12.750 4.569 1.014 1.00 95.12 103 ASP A O 1
ATOM 808 N N . ASP A 1 104 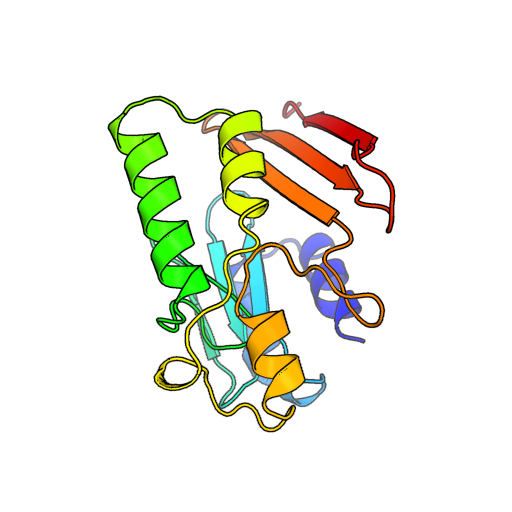? 14.522 5.806 1.647 1.00 94.06 104 ASP A N 1
ATOM 809 C CA . ASP A 1 104 ? 15.032 6.118 0.309 1.00 94.06 104 ASP A CA 1
ATOM 810 C C . ASP A 1 104 ? 16.190 5.206 -0.134 1.00 94.06 104 ASP A C 1
ATOM 812 O O . ASP A 1 104 ? 16.799 5.433 -1.185 1.00 94.06 104 ASP A O 1
ATOM 816 N N . VAL A 1 105 ? 16.455 4.130 0.616 1.00 94.44 105 VAL A N 1
ATOM 817 C CA . VAL 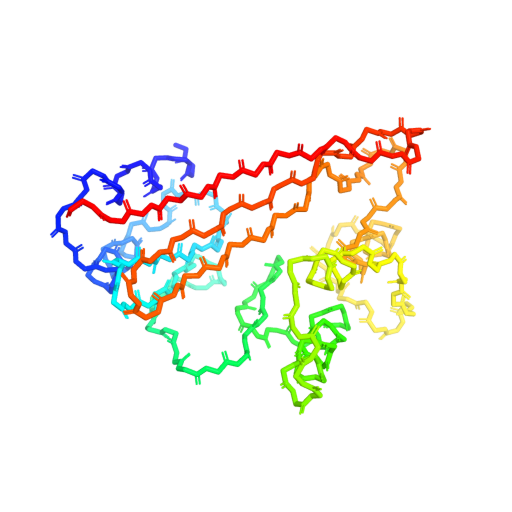A 1 105 ? 17.468 3.127 0.276 1.00 94.44 105 VAL A CA 1
ATOM 818 C C . VAL A 1 105 ? 17.089 2.408 -1.019 1.00 94.44 105 VAL A C 1
ATOM 820 O O . VAL A 1 105 ? 16.012 1.826 -1.149 1.00 94.44 105 VAL A O 1
ATOM 823 N N . ARG A 1 106 ? 18.009 2.430 -1.988 1.00 94.81 106 ARG A N 1
ATOM 824 C CA . ARG A 1 106 ? 17.886 1.696 -3.252 1.00 94.81 106 ARG A CA 1
ATOM 825 C C . ARG A 1 106 ? 18.456 0.289 -3.110 1.00 94.81 106 ARG A C 1
ATOM 827 O O . ARG A 1 106 ? 19.468 0.084 -2.438 1.00 94.81 106 ARG A O 1
ATOM 834 N N . ALA A 1 107 ? 17.819 -0.674 -3.764 1.00 94.81 107 ALA A N 1
ATOM 835 C CA . ALA A 1 107 ? 18.340 -2.029 -3.853 1.00 94.81 107 ALA A CA 1
ATOM 836 C C . ALA A 1 107 ? 19.559 -2.085 -4.797 1.00 94.81 107 ALA A C 1
ATOM 838 O O . ALA A 1 107 ? 19.633 -1.291 -5.737 1.00 94.81 107 ALA A O 1
ATOM 839 N N . PRO A 1 108 ? 20.504 -3.014 -4.568 1.00 95.00 108 PRO A N 1
ATOM 840 C CA . PRO A 1 108 ? 21.592 -3.257 -5.508 1.00 95.00 108 PRO A CA 1
ATOM 841 C C . PRO A 1 108 ? 21.048 -3.839 -6.821 1.00 95.00 108 PRO A C 1
ATOM 843 O O . PRO A 1 108 ? 20.021 -4.525 -6.811 1.00 95.00 108 PRO A O 1
ATOM 846 N N . ASP A 1 109 ? 21.743 -3.575 -7.929 1.00 94.94 109 ASP A N 1
ATOM 847 C CA . ASP A 1 109 ? 21.278 -3.886 -9.287 1.00 94.94 109 ASP A CA 1
ATOM 848 C C . ASP A 1 109 ? 20.912 -5.363 -9.475 1.00 94.94 109 ASP A C 1
ATOM 850 O O . ASP A 1 109 ? 19.917 -5.676 -10.123 1.00 94.94 109 ASP A O 1
ATOM 854 N N . GLU A 1 110 ? 21.652 -6.279 -8.846 1.00 95.25 110 GLU A N 1
ATOM 855 C CA . GLU A 1 110 ? 21.433 -7.727 -8.965 1.00 95.25 110 GLU A CA 1
ATOM 856 C C . GLU A 1 110 ? 20.138 -8.198 -8.286 1.00 95.25 110 GLU A C 1
ATOM 858 O O . GLU A 1 110 ? 19.715 -9.339 -8.467 1.00 95.25 110 GLU A O 1
ATOM 863 N N . LYS A 1 111 ? 19.519 -7.338 -7.469 1.00 93.44 111 LYS A N 1
ATOM 864 C CA . LYS A 1 111 ? 18.238 -7.592 -6.795 1.00 93.44 111 LYS A CA 1
ATOM 865 C C . LYS A 1 111 ? 17.080 -6.810 -7.411 1.00 93.44 111 LYS A C 1
ATOM 867 O O . LYS A 1 111 ? 15.966 -6.890 -6.886 1.00 93.44 111 LYS A O 1
ATOM 872 N N . LEU A 1 112 ? 17.329 -6.029 -8.461 1.00 92.69 112 LEU A N 1
ATOM 873 C CA . LEU A 1 112 ? 16.277 -5.303 -9.157 1.00 92.69 112 LEU A CA 1
ATOM 874 C C 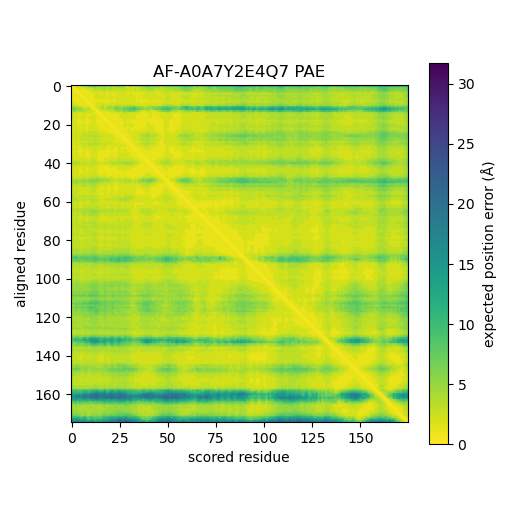. LEU A 1 112 ? 15.452 -6.267 -10.014 1.00 92.69 112 LEU A C 1
ATOM 876 O O . LEU A 1 112 ? 16.007 -7.187 -10.619 1.00 92.69 112 LEU A O 1
ATOM 880 N N . PRO A 1 113 ? 14.125 -6.083 -10.072 1.00 91.50 113 PRO A N 1
ATOM 881 C CA . PRO A 1 113 ? 13.327 -6.773 -11.067 1.00 91.50 113 PRO A CA 1
ATOM 882 C C . PRO A 1 113 ? 13.646 -6.222 -12.465 1.00 91.50 113 PRO A C 1
ATOM 884 O O . PRO A 1 113 ? 14.099 -5.089 -12.612 1.00 91.50 113 PRO A O 1
ATOM 887 N N 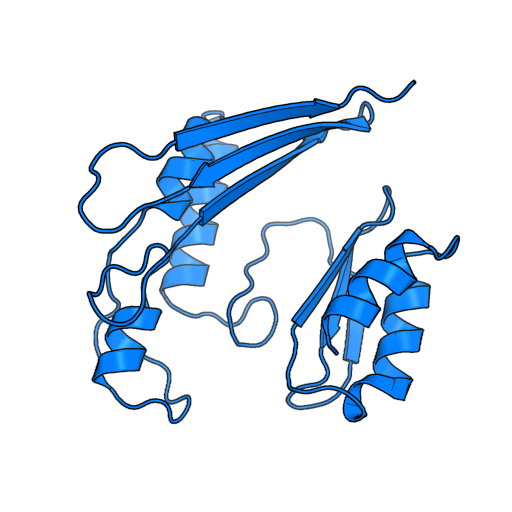. ASP A 1 114 ? 13.350 -7.013 -13.493 1.00 91.12 114 ASP A N 1
ATOM 888 C CA . ASP A 1 114 ? 13.265 -6.521 -14.868 1.00 91.12 114 ASP A CA 1
ATOM 889 C C . ASP A 1 114 ? 11.787 -6.378 -15.246 1.00 91.12 114 ASP A C 1
ATOM 891 O O . ASP A 1 114 ? 1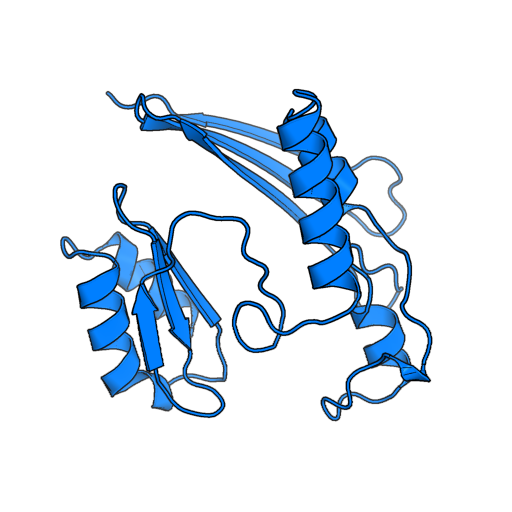1.128 -7.340 -15.646 1.00 91.12 114 ASP A O 1
ATOM 895 N N . THR A 1 115 ? 11.234 -5.180 -15.044 1.00 89.75 115 THR A N 1
ATOM 896 C CA . THR A 1 115 ? 9.847 -4.855 -15.415 1.00 89.75 115 THR A CA 1
ATOM 897 C C . THR A 1 115 ? 9.745 -4.186 -16.789 1.00 89.75 115 THR A C 1
ATOM 899 O O . THR A 1 115 ? 8.647 -3.825 -17.221 1.00 89.75 115 THR A O 1
ATOM 902 N N . GLY A 1 116 ? 10.872 -4.027 -17.496 1.00 91.69 116 GLY A N 1
ATOM 903 C CA . GLY A 1 116 ? 10.937 -3.393 -18.813 1.00 91.69 116 GLY A CA 1
ATOM 904 C C . GLY A 1 116 ? 10.966 -1.860 -18.802 1.00 91.69 116 GLY A C 1
ATOM 905 O O . GLY A 1 116 ? 10.844 -1.249 -19.862 1.00 91.69 116 GLY A O 1
ATOM 906 N N . VAL A 1 117 ? 11.135 -1.214 -17.640 1.00 90.31 117 VAL A N 1
ATOM 907 C CA . VAL A 1 117 ? 11.215 0.261 -17.535 1.00 90.31 117 VAL A CA 1
ATOM 908 C C . VAL A 1 117 ? 12.638 0.826 -17.637 1.00 90.31 117 VAL A C 1
ATOM 910 O O . VAL A 1 117 ? 12.822 2.044 -17.641 1.00 90.31 117 VAL A O 1
ATOM 913 N N . GLY A 1 118 ? 13.639 -0.049 -17.748 1.00 93.50 118 GLY A N 1
ATOM 914 C CA . GLY A 1 118 ? 15.055 0.308 -17.820 1.00 93.50 118 GLY A CA 1
ATOM 915 C C . GLY A 1 118 ? 15.715 0.471 -16.447 1.00 93.50 118 GLY A C 1
ATOM 916 O O . GLY A 1 118 ? 15.082 0.857 -15.466 1.00 93.50 118 GLY A O 1
ATOM 917 N N . LEU A 1 119 ? 17.021 0.193 -16.392 1.00 93.25 119 LEU A N 1
ATOM 918 C CA . LEU A 1 119 ? 17.781 0.044 -15.145 1.00 93.25 119 LEU A CA 1
ATOM 919 C C . LEU A 1 119 ? 17.728 1.275 -14.228 1.00 93.25 119 LEU A C 1
ATOM 921 O O . LEU A 1 119 ? 17.559 1.139 -13.020 1.00 93.25 119 LEU A O 1
ATOM 925 N N . ASP A 1 120 ? 17.850 2.483 -14.779 1.00 91.88 120 ASP A N 1
ATOM 926 C CA . ASP A 1 120 ? 17.856 3.702 -13.963 1.00 91.88 120 ASP A CA 1
ATOM 927 C C . ASP A 1 120 ? 16.512 3.951 -13.276 1.00 91.88 120 ASP A C 1
ATOM 929 O O . ASP A 1 120 ? 16.477 4.380 -12.117 1.00 91.88 120 ASP A O 1
ATOM 933 N N . LEU A 1 121 ? 15.405 3.634 -13.957 1.00 91.50 121 LEU A N 1
ATOM 934 C CA . LEU A 1 121 ? 14.089 3.727 -13.346 1.00 91.50 121 LEU A CA 1
ATOM 935 C C . LEU A 1 121 ? 13.871 2.584 -12.351 1.00 91.50 121 LEU A C 1
ATOM 937 O O . LEU A 1 121 ? 13.361 2.852 -11.270 1.00 91.50 121 LEU A O 1
ATOM 941 N N . GLU A 1 122 ? 14.329 1.361 -12.631 1.00 94.56 122 GLU A N 1
ATOM 942 C CA . GLU A 1 122 ? 14.278 0.252 -11.661 1.00 94.56 122 GLU A CA 1
ATOM 943 C C . GLU A 1 122 ? 15.013 0.591 -10.359 1.00 94.56 122 GLU A C 1
ATOM 945 O O . GLU A 1 122 ? 14.465 0.434 -9.265 1.00 94.56 122 GLU A O 1
ATOM 950 N N . ARG A 1 123 ? 16.221 1.162 -10.457 1.00 93.88 123 ARG A N 1
ATOM 951 C CA . ARG A 1 123 ? 16.982 1.656 -9.300 1.00 93.88 123 ARG A CA 1
ATOM 952 C C . ARG A 1 123 ? 16.174 2.665 -8.494 1.00 93.88 123 ARG A C 1
ATOM 954 O O . ARG A 1 123 ? 16.119 2.560 -7.270 1.00 93.88 123 ARG A O 1
ATOM 961 N N . ALA A 1 124 ? 15.540 3.635 -9.154 1.00 92.06 124 ALA A N 1
ATOM 962 C CA . ALA A 1 124 ? 14.721 4.641 -8.479 1.00 92.06 124 ALA A CA 1
ATOM 963 C C . ALA A 1 124 ? 13.457 4.034 -7.848 1.00 92.06 124 ALA A C 1
ATOM 965 O O . ALA A 1 124 ? 13.138 4.346 -6.706 1.00 92.06 124 ALA A O 1
ATOM 966 N N . LEU A 1 125 ? 12.762 3.140 -8.557 1.00 93.12 125 LEU A N 1
ATOM 967 C CA . LEU A 1 125 ? 11.555 2.456 -8.087 1.00 93.12 125 LEU A CA 1
ATOM 968 C C . LEU A 1 125 ? 11.841 1.435 -6.978 1.00 93.12 125 LEU A C 1
ATOM 970 O O . LEU A 1 125 ? 10.899 0.973 -6.332 1.00 93.12 125 LEU A O 1
ATOM 974 N N . SER A 1 126 ? 13.103 1.068 -6.750 1.00 94.56 126 SER A N 1
ATOM 975 C CA . SER A 1 126 ? 13.495 0.092 -5.733 1.00 94.56 126 SER A CA 1
ATOM 976 C C . SER A 1 126 ? 13.429 0.608 -4.297 1.00 94.56 126 SER A C 1
ATOM 978 O O . SER A 1 126 ? 13.4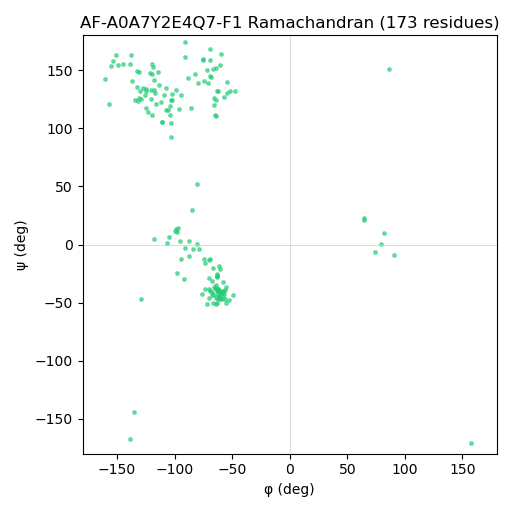67 -0.217 -3.391 1.00 94.56 126 SER A O 1
ATOM 980 N N . SER A 1 127 ? 13.286 1.919 -4.075 1.00 95.12 127 SER A N 1
ATOM 981 C CA . SER A 1 127 ? 13.060 2.487 -2.742 1.00 95.12 127 SER A CA 1
ATOM 982 C C . SER A 1 127 ? 11.564 2.604 -2.412 1.00 95.12 127 SER A C 1
ATOM 984 O O . SER A 1 127 ? 10.697 2.564 -3.295 1.00 95.12 127 SER A O 1
ATOM 986 N N . ARG A 1 128 ? 11.230 2.733 -1.120 1.00 95.50 128 ARG A N 1
ATOM 987 C CA . ARG A 1 128 ? 9.858 3.058 -0.675 1.00 95.50 128 ARG A CA 1
ATOM 988 C C . ARG A 1 128 ? 9.566 4.538 -0.900 1.00 95.50 128 ARG A C 1
ATOM 990 O O . ARG A 1 128 ? 8.510 4.897 -1.420 1.00 95.50 128 ARG A O 1
ATOM 997 N N . PHE A 1 129 ? 10.547 5.377 -0.583 1.00 95.69 129 PHE A N 1
ATOM 998 C CA . PHE A 1 129 ? 10.531 6.807 -0.827 1.00 95.69 129 PHE A CA 1
ATOM 999 C C . PHE A 1 129 ? 11.409 7.154 -2.028 1.00 95.69 129 PHE A C 1
ATOM 1001 O O . PHE A 1 129 ? 12.640 7.142 -1.968 1.00 95.69 129 PHE A O 1
ATOM 1008 N N . ILE A 1 130 ? 10.776 7.444 -3.159 1.00 93.81 130 ILE A N 1
ATOM 1009 C CA . ILE A 1 130 ? 11.475 7.690 -4.415 1.00 93.81 130 ILE A CA 1
ATOM 1010 C C . ILE A 1 130 ? 11.885 9.156 -4.465 1.00 93.81 130 ILE A C 1
ATOM 1012 O O . ILE A 1 130 ? 11.040 10.052 -4.496 1.00 93.81 130 ILE A O 1
ATOM 1016 N N . ARG A 1 131 ? 13.197 9.394 -4.511 1.00 88.38 131 ARG A N 1
ATOM 1017 C CA . ARG A 1 131 ? 13.795 10.715 -4.724 1.00 88.38 131 ARG A CA 1
ATOM 1018 C C . ARG A 1 131 ? 14.454 10.760 -6.093 1.00 88.38 131 ARG A C 1
ATOM 1020 O O . ARG A 1 131 ? 15.517 10.170 -6.301 1.00 88.38 131 ARG A O 1
ATOM 1027 N N . SER A 1 132 ? 13.811 11.457 -7.022 1.00 83.62 132 SER A N 1
ATOM 1028 C CA . SER A 1 132 ? 14.411 11.860 -8.292 1.00 83.62 132 SER A CA 1
ATOM 1029 C C . SER A 1 132 ? 13.729 13.122 -8.824 1.00 83.62 132 SER A C 1
ATOM 1031 O O . SER A 1 132 ? 12.588 13.409 -8.460 1.00 83.62 132 SER A O 1
ATOM 1033 N N . ASP A 1 133 ? 14.419 13.858 -9.695 1.00 78.44 133 ASP A N 1
ATOM 1034 C CA . ASP A 1 133 ? 13.885 15.085 -10.299 1.00 78.44 133 ASP A CA 1
ATOM 1035 C C . ASP A 1 133 ? 12.751 14.812 -11.304 1.00 78.44 133 ASP A C 1
ATOM 1037 O O . ASP A 1 133 ? 11.868 15.648 -11.483 1.00 78.44 133 ASP A O 1
ATOM 1041 N N . ALA A 1 134 ? 12.754 13.641 -11.951 1.00 80.50 134 ALA A N 1
ATOM 1042 C CA . ALA A 1 134 ? 11.778 13.279 -12.982 1.00 80.50 134 ALA A CA 1
ATOM 1043 C C . ALA A 1 134 ? 10.551 12.531 -12.427 1.00 80.50 134 ALA A C 1
ATOM 1045 O O . ALA A 1 134 ? 9.464 12.610 -12.999 1.00 80.50 134 ALA A O 1
ATOM 1046 N N . TYR A 1 135 ? 10.718 11.786 -11.331 1.00 83.75 135 TYR A N 1
ATOM 1047 C CA . TYR A 1 135 ? 9.687 10.927 -10.747 1.00 83.75 135 TYR A CA 1
ATOM 1048 C C . TYR A 1 135 ? 9.959 10.674 -9.257 1.00 83.75 135 TYR A C 1
ATOM 1050 O O . TYR A 1 135 ? 11.004 10.133 -8.893 1.00 83.75 135 TYR A O 1
ATOM 1058 N N . GLY A 1 136 ? 9.026 11.038 -8.378 1.00 91.75 136 GLY A N 1
ATOM 1059 C CA . GLY A 1 136 ? 9.241 10.928 -6.936 1.00 91.75 136 GLY A CA 1
ATOM 1060 C C . GLY A 1 136 ? 7.968 10.703 -6.134 1.00 91.75 136 GLY A C 1
ATOM 1061 O O . GLY A 1 136 ? 6.856 10.937 -6.614 1.00 91.75 136 GLY A O 1
ATOM 1062 N N . THR A 1 137 ? 8.147 10.246 -4.897 1.00 94.12 137 THR A N 1
ATOM 1063 C CA . THR A 1 137 ? 7.054 10.064 -3.940 1.00 94.12 137 THR A CA 1
ATOM 1064 C C . THR A 1 137 ? 6.458 11.425 -3.589 1.00 94.12 137 THR A C 1
ATOM 1066 O O . THR A 1 137 ? 7.154 12.301 -3.083 1.00 94.12 137 THR A O 1
ATOM 1069 N N . ARG A 1 138 ? 5.162 11.603 -3.870 1.00 94.94 138 ARG A N 1
ATOM 1070 C CA . ARG A 1 138 ? 4.421 12.854 -3.616 1.00 94.94 138 ARG A CA 1
ATOM 1071 C C . ARG A 1 138 ? 3.616 12.829 -2.330 1.00 94.94 138 ARG A C 1
ATOM 1073 O O . ARG A 1 138 ? 3.334 13.889 -1.786 1.00 94.94 138 ARG A O 1
ATOM 1080 N N . SER A 1 139 ? 3.240 11.647 -1.859 1.00 96.44 139 SER A N 1
ATOM 1081 C CA . SER A 1 139 ? 2.555 11.494 -0.585 1.00 96.44 139 SER A CA 1
ATOM 1082 C C . SER A 1 139 ? 2.956 10.210 0.134 1.00 96.44 139 SER A C 1
ATOM 1084 O O . SER A 1 139 ? 3.423 9.250 -0.484 1.00 96.44 139 SER A O 1
ATOM 1086 N N . SER A 1 140 ? 2.800 10.219 1.454 1.00 97.50 140 SER A N 1
ATOM 1087 C CA . SER A 1 140 ? 2.876 9.039 2.314 1.00 97.50 140 SER A CA 1
ATOM 1088 C C . SER A 1 140 ? 1.663 9.048 3.225 1.00 97.50 140 SER A C 1
ATOM 1090 O O . SER A 1 140 ? 1.429 10.041 3.910 1.00 97.50 140 SER A O 1
ATOM 1092 N N . THR A 1 141 ? 0.914 7.954 3.232 1.00 98.00 141 THR A N 1
ATOM 1093 C CA . THR A 1 141 ? -0.379 7.878 3.912 1.00 98.00 141 THR A CA 1
ATOM 1094 C C . THR A 1 141 ? -0.371 6.708 4.881 1.00 98.00 141 THR A C 1
ATOM 1096 O O . THR A 1 141 ? 0.038 5.604 4.522 1.00 98.00 141 THR A O 1
ATOM 1099 N N . VAL A 1 142 ? -0.840 6.953 6.099 1.00 98.06 142 VAL A N 1
ATOM 1100 C CA . VAL A 1 142 ? -1.095 5.943 7.123 1.00 98.06 142 VAL A CA 1
ATOM 1101 C C . VAL A 1 142 ? -2.585 5.952 7.425 1.00 98.06 142 VAL A C 1
ATOM 1103 O O . VAL A 1 142 ? -3.172 7.007 7.650 1.00 98.06 142 VAL A O 1
ATOM 1106 N N . VAL A 1 143 ? -3.189 4.765 7.418 1.00 97.00 143 VAL A N 1
ATOM 1107 C CA . VAL A 1 143 ? -4.581 4.559 7.820 1.00 97.00 143 VAL A CA 1
ATOM 1108 C C . VAL A 1 143 ? -4.595 3.502 8.913 1.00 97.00 143 VAL A C 1
ATOM 1110 O O . VAL A 1 143 ? -4.183 2.366 8.683 1.00 97.00 143 VAL A O 1
ATOM 1113 N N . LEU A 1 144 ? -5.048 3.886 10.102 1.00 95.88 144 LEU A N 1
ATOM 1114 C CA . LEU A 1 144 ? -5.224 3.002 11.249 1.00 95.88 144 LEU A CA 1
ATOM 1115 C C . LEU A 1 144 ? -6.713 2.806 11.483 1.00 95.88 144 LEU A C 1
ATOM 1117 O O . LEU A 1 144 ? -7.446 3.783 11.586 1.00 95.88 144 LEU A O 1
ATOM 1121 N N . ILE A 1 145 ? -7.147 1.553 11.579 1.00 94.69 145 ILE A N 1
ATOM 1122 C CA . ILE A 1 145 ? -8.543 1.197 11.832 1.00 94.69 145 ILE A CA 1
ATOM 1123 C C . ILE A 1 145 ? -8.586 0.399 13.133 1.00 94.69 145 ILE A C 1
ATOM 1125 O O . ILE A 1 145 ? -8.044 -0.705 13.217 1.00 94.69 145 ILE A O 1
ATOM 1129 N N . GLY A 1 146 ? -9.178 0.996 14.164 1.00 92.19 146 GLY A N 1
ATOM 1130 C CA . GLY A 1 146 ? -9.352 0.394 15.477 1.00 92.19 146 GLY A CA 1
ATOM 1131 C C . GLY A 1 146 ? -10.469 -0.649 15.496 1.00 92.19 146 GLY A C 1
ATOM 1132 O O . GLY A 1 146 ? -11.376 -0.646 14.665 1.00 92.19 146 GLY A O 1
ATOM 1133 N N . ARG A 1 147 ? -10.432 -1.549 16.486 1.00 90.50 147 ARG A N 1
ATOM 1134 C CA . ARG A 1 147 ? -11.511 -2.536 16.712 1.00 90.50 147 ARG A CA 1
ATOM 1135 C C . ARG A 1 147 ? -12.827 -1.895 17.158 1.00 90.50 147 ARG A C 1
ATOM 1137 O O . ARG A 1 147 ? -13.873 -2.520 17.056 1.00 90.50 147 ARG A O 1
ATOM 1144 N N . ASP A 1 148 ? -12.750 -0.675 17.671 1.00 91.12 148 ASP A N 1
ATOM 1145 C CA . ASP A 1 148 ? -13.872 0.203 18.000 1.00 91.12 148 ASP A CA 1
ATOM 1146 C C . ASP A 1 148 ? -14.432 0.936 16.767 1.00 91.12 148 ASP A C 1
ATOM 1148 O O . ASP A 1 148 ? -15.373 1.715 16.887 1.00 91.12 148 ASP A O 1
ATOM 1152 N N . GLY A 1 149 ? -13.860 0.699 15.582 1.00 90.62 149 GLY A N 1
ATOM 1153 C CA . GLY A 1 149 ? -14.237 1.351 14.335 1.00 90.62 149 GLY A CA 1
ATOM 1154 C C . GLY A 1 149 ? -13.668 2.759 14.169 1.00 90.62 149 GLY A C 1
ATOM 1155 O O . GLY A 1 149 ? -13.917 3.373 13.134 1.00 90.62 149 GLY A O 1
ATOM 1156 N N . ARG A 1 150 ? -12.890 3.280 15.130 1.00 94.44 150 ARG A N 1
ATOM 1157 C CA . ARG A 1 150 ? -12.193 4.561 14.969 1.00 94.44 150 ARG A CA 1
ATOM 1158 C C . ARG A 1 150 ? -11.177 4.456 13.836 1.00 94.44 150 ARG A C 1
ATOM 1160 O O . ARG A 1 150 ? -10.385 3.515 13.798 1.00 94.44 150 ARG A O 1
ATOM 1167 N N . ILE A 1 151 ? -11.178 5.429 12.932 1.00 95.25 151 ILE A N 1
ATOM 1168 C CA . ILE A 1 151 ? -10.238 5.496 11.814 1.00 95.25 151 ILE A CA 1
ATOM 1169 C C . ILE A 1 151 ? -9.377 6.743 11.971 1.00 95.25 151 ILE A C 1
ATOM 1171 O O . ILE A 1 151 ? -9.892 7.857 11.967 1.00 95.25 151 ILE A O 1
ATOM 1175 N N . VAL A 1 152 ? -8.062 6.556 12.049 1.00 96.38 152 VAL A N 1
ATOM 1176 C CA . VAL A 1 152 ? -7.088 7.649 11.963 1.00 96.38 152 VAL A CA 1
ATOM 1177 C C . VAL A 1 152 ? -6.460 7.613 10.580 1.00 96.38 152 VAL A C 1
ATOM 1179 O O . VAL A 1 152 ? -5.848 6.618 10.191 1.00 96.38 152 VAL A O 1
ATOM 1182 N N . PHE A 1 153 ? -6.625 8.696 9.830 1.00 97.75 153 PHE A N 1
ATOM 1183 C CA . PHE A 1 153 ? -5.994 8.905 8.534 1.00 97.75 153 PHE A CA 1
ATOM 1184 C C . PHE A 1 153 ? -4.986 10.036 8.665 1.00 97.75 153 PHE A C 1
ATOM 1186 O O . PHE A 1 153 ? -5.370 11.161 8.977 1.00 97.75 153 PHE A O 1
ATOM 1193 N N . THR A 1 154 ? -3.726 9.768 8.340 1.00 98.25 154 THR A N 1
ATOM 1194 C CA . THR A 1 154 ? -2.677 10.790 8.321 1.00 98.25 154 THR A CA 1
ATOM 1195 C C . THR A 1 154 ? -1.945 10.727 6.992 1.00 98.25 154 THR A C 1
ATOM 1197 O O . THR A 1 154 ? -1.434 9.678 6.599 1.00 98.25 154 THR A O 1
ATOM 1200 N N . GLU A 1 155 ? -1.877 11.854 6.290 1.00 98.19 155 GLU A N 1
ATOM 1201 C CA . GLU A 1 155 ? -1.176 11.967 5.014 1.00 98.19 155 GLU A CA 1
ATOM 1202 C C . GLU A 1 155 ? -0.144 13.086 5.058 1.00 98.19 155 GLU A C 1
ATOM 1204 O O . GLU A 1 155 ? -0.419 14.215 5.466 1.00 98.19 155 GLU A O 1
ATOM 1209 N N . GLN A 1 156 ? 1.056 12.761 4.592 1.00 97.12 156 GLN A N 1
ATOM 1210 C CA . GLN A 1 156 ? 2.131 13.705 4.354 1.00 97.12 156 GLN A CA 1
ATOM 1211 C C . GLN A 1 156 ? 2.245 13.980 2.865 1.00 97.12 156 GLN A C 1
ATOM 1213 O O . GLN A 1 156 ? 2.444 13.045 2.095 1.00 97.12 156 GLN A O 1
ATOM 1218 N N . THR A 1 157 ? 2.171 15.247 2.464 1.00 96.31 157 THR A N 1
ATOM 1219 C CA . THR A 1 157 ? 2.471 15.673 1.093 1.00 96.31 157 THR A CA 1
ATOM 1220 C C . THR A 1 157 ? 3.925 16.119 0.996 1.00 96.31 157 THR A C 1
ATOM 1222 O O . THR A 1 157 ? 4.386 16.968 1.757 1.00 96.31 157 THR A O 1
ATOM 1225 N N . HIS A 1 158 ? 4.639 15.568 0.019 1.00 92.38 158 HIS A N 1
ATOM 1226 C CA . HIS A 1 158 ? 6.052 15.822 -0.243 1.00 92.38 158 HIS A CA 1
ATOM 1227 C C . HIS A 1 158 ? 6.192 16.668 -1.505 1.00 92.38 158 HIS A C 1
ATOM 1229 O O . HIS A 1 158 ? 5.834 16.243 -2.607 1.00 92.38 158 HIS A O 1
ATOM 1235 N N . ILE A 1 159 ? 6.717 17.879 -1.341 1.00 86.00 159 ILE A N 1
ATOM 1236 C CA . ILE A 1 159 ? 7.016 18.786 -2.449 1.00 86.00 159 ILE A CA 1
ATOM 1237 C C . ILE A 1 159 ? 8.510 18.663 -2.768 1.00 86.00 159 ILE A C 1
ATOM 1239 O O . ILE A 1 159 ? 9.329 18.707 -1.846 1.00 86.00 159 ILE A O 1
ATOM 1243 N N . PRO A 1 160 ? 8.900 18.518 -4.049 1.00 78.75 160 PRO A N 1
ATOM 1244 C CA . PRO A 1 160 ? 10.308 18.496 -4.422 1.00 78.75 160 PRO A CA 1
ATOM 1245 C C . PRO A 1 160 ? 11.048 19.709 -3.847 1.00 78.75 160 PRO A C 1
ATOM 1247 O O . PRO A 1 160 ? 10.596 20.839 -4.018 1.00 78.75 160 PRO A O 1
ATOM 1250 N N . ARG A 1 161 ? 12.205 19.468 -3.215 1.00 72.94 161 ARG A N 1
ATOM 1251 C CA . ARG A 1 161 ? 13.079 20.474 -2.570 1.00 72.94 161 ARG A CA 1
ATOM 1252 C C . ARG A 1 161 ? 12.572 21.044 -1.243 1.00 72.94 161 ARG A C 1
ATOM 1254 O O . ARG A 1 161 ? 13.339 21.749 -0.591 1.00 72.94 161 ARG A O 1
ATOM 1261 N N . ASP A 1 162 ? 11.357 20.714 -0.813 1.00 76.44 162 ASP A N 1
ATOM 1262 C CA . ASP A 1 162 ? 10.943 20.978 0.561 1.00 76.44 162 ASP A CA 1
ATOM 1263 C C . ASP A 1 162 ? 11.520 19.902 1.491 1.00 76.44 162 ASP A C 1
ATOM 1265 O O . ASP A 1 162 ? 11.567 18.714 1.166 1.00 76.44 162 ASP A O 1
ATOM 1269 N N . THR A 1 163 ? 11.994 20.332 2.653 1.00 73.00 163 THR A N 1
ATOM 1270 C CA . THR A 1 163 ? 12.537 19.437 3.683 1.00 73.00 163 THR A CA 1
ATOM 1271 C C . THR A 1 163 ? 11.488 19.052 4.718 1.00 73.00 163 THR A C 1
ATOM 1273 O O . THR A 1 163 ? 11.712 18.119 5.490 1.00 73.00 163 THR A O 1
ATOM 1276 N N . ARG A 1 164 ? 10.337 19.738 4.738 1.00 82.94 164 ARG A N 1
ATOM 1277 C CA . ARG A 1 164 ? 9.244 19.476 5.673 1.00 82.94 164 ARG A CA 1
ATOM 1278 C C . ARG A 1 164 ? 7.964 19.176 4.897 1.00 82.94 164 ARG A C 1
ATOM 1280 O O . ARG A 1 164 ? 7.445 20.070 4.240 1.00 82.94 164 ARG A O 1
ATOM 1287 N N . PRO A 1 165 ? 7.422 17.951 4.972 1.00 88.12 165 PRO A N 1
ATOM 1288 C CA . PRO A 1 165 ? 6.138 17.690 4.346 1.00 88.12 165 PRO A CA 1
ATOM 1289 C C . PRO A 1 165 ? 5.022 18.413 5.094 1.00 88.12 165 PRO A C 1
ATOM 1291 O O . PRO A 1 165 ? 5.034 18.497 6.327 1.00 88.12 165 PRO A O 1
ATOM 1294 N N . SER A 1 166 ? 4.018 18.878 4.356 1.00 93.06 166 SER A N 1
ATOM 1295 C CA . SER A 1 166 ? 2.749 19.257 4.970 1.00 93.06 166 SER A CA 1
ATOM 1296 C C . SER A 1 166 ? 2.023 17.991 5.419 1.00 93.06 166 SER A C 1
ATOM 1298 O O . SER A 1 166 ? 2.059 16.973 4.729 1.00 93.06 166 SER A O 1
ATOM 1300 N N . THR A 1 167 ? 1.402 18.036 6.596 1.00 95.94 167 THR A N 1
ATOM 1301 C CA . THR A 1 167 ? 0.687 16.892 7.175 1.00 95.94 167 THR A CA 1
ATOM 1302 C C . THR A 1 167 ? -0.769 17.268 7.391 1.00 95.94 167 THR A C 1
ATOM 1304 O O . THR A 1 167 ? -1.052 18.340 7.927 1.00 95.94 167 THR A O 1
ATOM 1307 N N . VAL A 1 168 ? -1.676 16.390 6.975 1.00 97.12 168 VAL A N 1
ATOM 1308 C CA . VAL A 1 168 ? -3.097 16.444 7.326 1.00 97.12 168 VAL A CA 1
ATOM 1309 C C . VAL A 1 168 ? -3.452 15.193 8.110 1.00 97.12 168 VAL A C 1
ATOM 1311 O O . VAL A 1 168 ? -2.958 14.108 7.803 1.00 97.12 168 VAL A O 1
ATOM 1314 N N . GLU A 1 169 ? -4.301 15.353 9.117 1.00 97.56 169 GLU A N 1
ATOM 1315 C CA . GLU A 1 169 ? -4.795 14.259 9.943 1.00 97.56 169 GLU A CA 1
ATOM 1316 C C . GLU A 1 169 ? -6.311 14.374 10.092 1.00 97.56 169 GLU A C 1
ATOM 1318 O O . GLU A 1 169 ? -6.843 15.464 10.315 1.00 97.56 169 GLU A O 1
ATOM 1323 N N . PHE A 1 170 ? -6.992 13.242 9.953 1.00 96.75 170 PHE A N 1
ATOM 1324 C CA . PHE A 1 170 ? -8.418 13.096 10.195 1.00 96.75 170 PHE A CA 1
ATOM 1325 C C . PHE A 1 170 ? -8.637 11.964 11.192 1.00 96.75 170 PHE A C 1
ATOM 1327 O O . PHE A 1 170 ? -8.156 10.849 10.996 1.00 96.75 170 PHE A O 1
ATOM 1334 N N . ASP A 1 171 ? -9.404 12.262 12.234 1.00 95.75 171 ASP A N 1
ATOM 1335 C CA . ASP A 1 171 ? -9.840 11.308 13.246 1.00 95.75 171 ASP A CA 1
ATOM 1336 C C . ASP A 1 171 ? -11.347 11.089 13.087 1.00 95.75 171 ASP A C 1
ATOM 1338 O O . ASP A 1 171 ? -12.158 11.976 13.363 1.00 95.75 171 ASP A O 1
ATOM 1342 N N . LEU A 1 172 ? -11.711 9.934 12.535 1.00 93.31 172 LEU A N 1
ATOM 1343 C CA . LEU A 1 172 ? -13.079 9.576 12.191 1.00 93.31 172 LEU A CA 1
ATOM 1344 C C . LEU A 1 172 ? -13.601 8.595 13.235 1.00 93.31 172 LEU A C 1
ATOM 1346 O O . LEU A 1 172 ? -13.162 7.447 13.316 1.00 93.31 172 LEU A O 1
ATOM 1350 N N . ILE A 1 173 ? -14.563 9.055 14.024 1.00 89.12 173 ILE A N 1
ATOM 1351 C CA . ILE A 1 173 ? -15.212 8.258 15.060 1.00 89.12 173 ILE A CA 1
ATOM 1352 C C . ILE A 1 173 ? -16.580 7.827 14.514 1.00 89.12 173 ILE A C 1
ATOM 1354 O O . ILE A 1 173 ? -17.346 8.699 14.090 1.00 89.12 173 ILE A O 1
ATOM 1358 N N . PRO A 1 174 ? -16.892 6.516 14.479 1.00 80.19 174 PRO A N 1
ATOM 1359 C CA . PRO A 1 174 ? -18.219 6.044 14.104 1.00 80.19 174 PRO A CA 1
ATOM 1360 C C . PRO A 1 174 ? -19.288 6.712 14.970 1.00 80.19 174 PRO A C 1
ATOM 1362 O O . PRO A 1 174 ? -19.085 6.908 16.169 1.00 80.19 174 PRO A O 1
ATOM 1365 N N . THR A 1 175 ? -20.405 7.075 14.343 1.00 68.06 175 THR A N 1
ATOM 1366 C CA . THR A 1 175 ? -21.572 7.648 15.036 1.00 68.06 175 THR A CA 1
ATOM 1367 C C . THR A 1 175 ? -22.497 6.561 15.549 1.00 68.06 175 THR A C 1
ATOM 1369 O O . THR A 1 175 ? -22.537 5.480 14.919 1.00 68.06 175 THR A O 1
#

Radius of gyration: 17.34 Å; Cα contacts (8 Å, |Δi|>4): 262; chains: 1; bounding box: 45×34×40 Å

Foldseek 3Di:
DVVVLVVVLVVDPDAQQVSQVVCLVVVVVDDWDWDWDHPLPWIKIFTPPPHTDIDTDDPDQWFDDSDDINPPQPLRVQLSVQVVVCVVVVVDDPVSNQVSLQWQDFDPQVRFDPPPPDSVVSRQSSTSFRDDPVDTDQKDWDWDADPQRWIKIKMWGDDPPDPGTDIDIDTDHDD

Solvent-accessible surface area (backbone atoms only — not comparable to full-atom values): 10491 Å² total; per-residue (Å²): 113,74,70,51,61,57,53,52,52,75,72,43,93,68,50,26,56,62,51,27,50,55,44,31,82,54,30,85,82,48,76,87,50,80,45,80,35,71,61,90,82,51,41,15,37,29,27,41,54,96,57,58,42,50,45,78,54,76,95,77,91,82,38,76,68,101,60,58,80,59,53,83,42,65,44,39,53,52,45,50,53,53,51,49,49,26,58,77,69,70,59,71,43,72,67,52,54,53,52,62,50,57,40,58,63,58,54,59,77,94,70,51,76,88,85,83,74,50,70,73,52,40,42,45,65,32,17,66,26,28,86,49,97,89,60,54,54,50,65,52,75,49,77,46,76,46,98,84,56,36,32,42,40,39,40,33,42,44,52,92,93,57,92,68,61,54,74,50,76,47,82,45,69,73,129

Sequence (175 aa):
SRGALVREFLASGGTAEQYAENVETRGHRFNGFNLLLYDGSRLAYVTNRPNARARPVDSGIHGLSNADLDTPWPKVESGKRELERALETGTLSTERLLEILRDDVRAPDEKLPDTGVGLDLERALSSRFIRSDAYGTRSSTVVLIGRDGRIVFTEQTHIPRDTRPSTVEFDLIPT

pLDDT: mean 93.91, std 5.02, range [68.06, 98.44]

Mean predicted aligned error: 3.94 Å

Nearest PDB structures (foldseek):
  8sv7-assembly2_B  TM=8.499E-01  e=1.360E-09  Homo sapiens
  1jzu-assembly1_A  TM=6.303E-01  e=9.781E+00  Coturnix coturnix
  3u0k-assembly1_A  TM=4.657E-01  e=2.882E+00  Entacmaea quadricolor
  1lii-assembly1_A  TM=3.282E-01  e=1.809E+00  Toxoplasma gondii
  2qkd-assembly1_A  TM=4.896E-01  e=5.466E+00  Mus musculus